Protein AF-A0A6M3LBB3-F1 (afdb_monomer)

Radius of gyration: 11.08 Å; Cα contacts (8 Å, |Δi|>4): 89; chains: 1; bounding box: 25×31×23 Å

Mean predicted aligned error: 5.42 Å

Nearest PDB structures (foldseek):
  2mwo-assembly1_A  TM=3.185E-01  e=3.929E+00  Homo sapiens
  1sg5-assembly1_A  TM=3.428E-01  e=5.002E+00  Escherichia coli
  1qgb-assembly1_A  TM=3.511E-01  e=8.110E+00  Homo sapiens
  3sd4-assembly1_A  TM=3.439E-01  e=6.766E+00  Homo sapiens
  6my0-assembly2_B  TM=3.187E-01  e=5.996E+00  Homo sapiens

Sequence (48 aa):
MIENEQVYECEGCKAMISEKNVGSIKVNGFYRLYCPFCQSEDIKVIEG

Structure (mmCIF, N/CA/C/O backbone):
data_AF-A0A6M3LBB3-F1
#
_entry.id   AF-A0A6M3LBB3-F1
#
loop_
_atom_site.group_PDB
_atom_site.id
_atom_site.type_symbol
_atom_site.label_atom_id
_atom_site.label_alt_id
_atom_site.label_comp_id
_atom_site.label_asym_id
_atom_site.label_entity_id
_atom_site.label_seq_id
_atom_site.pdbx_PDB_ins_code
_atom_site.Cartn_x
_atom_site.Cartn_y
_atom_site.Cartn_z
_atom_site.occupancy
_atom_site.B_iso_or_equiv
_atom_site.auth_seq_id
_atom_site.auth_comp_id
_atom_site.auth_asym_id
_atom_site.auth_atom_id
_atom_site.pdbx_PDB_model_num
ATOM 1 N N . MET A 1 1 ? -0.157 21.959 12.922 1.00 44.06 1 MET A N 1
ATOM 2 C CA . MET A 1 1 ? 0.093 21.546 11.528 1.00 44.06 1 MET A CA 1
ATOM 3 C C . MET A 1 1 ? -0.632 20.223 11.395 1.00 44.06 1 MET A C 1
ATOM 5 O O . MET A 1 1 ? -0.260 19.306 12.108 1.00 44.06 1 MET A O 1
ATOM 9 N N . ILE A 1 2 ? -1.767 20.176 10.698 1.00 51.38 2 ILE A N 1
ATOM 10 C CA . ILE A 1 2 ? -2.517 18.922 10.541 1.00 51.38 2 ILE A CA 1
ATOM 11 C C . ILE A 1 2 ? -1.862 18.229 9.350 1.00 51.38 2 ILE A C 1
ATOM 13 O O . ILE A 1 2 ? -2.020 18.680 8.220 1.00 51.38 2 ILE A O 1
ATOM 17 N N . GLU A 1 3 ? -1.013 17.242 9.621 1.00 56.47 3 GLU A N 1
ATOM 18 C CA . GLU A 1 3 ? -0.501 16.346 8.587 1.00 56.47 3 GLU A CA 1
ATOM 19 C C . GLU A 1 3 ? -1.693 15.515 8.100 1.00 56.47 3 GLU A C 1
ATOM 21 O O . GLU A 1 3 ? -2.256 14.738 8.869 1.00 56.47 3 GLU A O 1
ATOM 26 N N . ASN A 1 4 ? -2.131 15.737 6.857 1.00 61.62 4 ASN A N 1
ATOM 27 C CA . ASN A 1 4 ? -3.097 14.861 6.199 1.00 6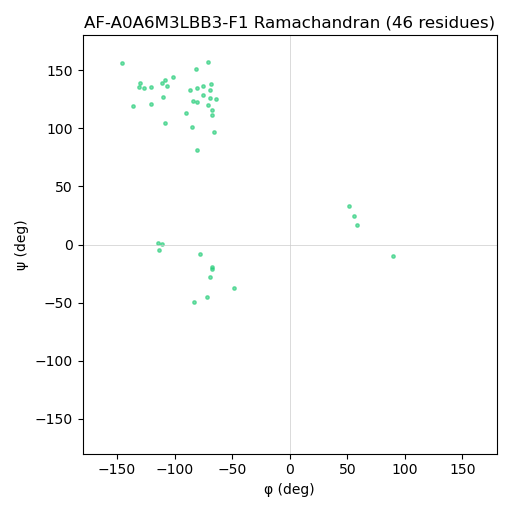1.62 4 ASN A CA 1
ATOM 28 C C . ASN A 1 4 ? -2.417 13.50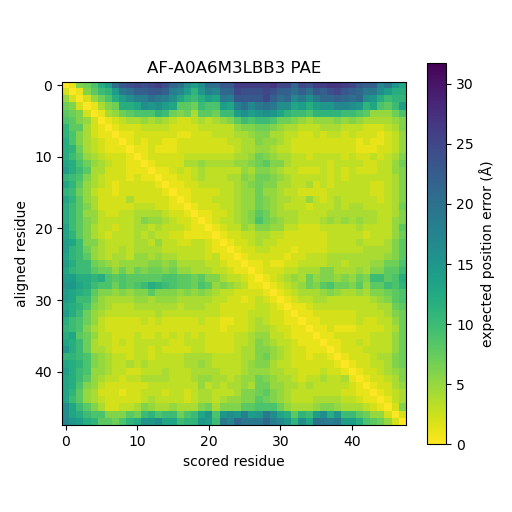4 6.004 1.00 61.62 4 ASN A C 1
ATOM 30 O O . ASN A 1 4 ? -1.616 13.334 5.087 1.00 61.62 4 ASN A O 1
ATOM 34 N N . GLU A 1 5 ? -2.673 12.569 6.919 1.00 73.62 5 GLU A N 1
ATOM 35 C CA . GLU A 1 5 ? -2.125 11.220 6.839 1.00 73.62 5 GLU A CA 1
ATOM 36 C C . GLU A 1 5 ? -2.748 10.514 5.631 1.00 73.62 5 GLU A C 1
ATOM 38 O O . GLU A 1 5 ? -3.959 10.306 5.575 1.00 73.62 5 GLU A O 1
ATOM 43 N N . GLN A 1 6 ? -1.919 10.180 4.642 1.00 84.50 6 GLN A N 1
ATOM 44 C CA . GLN A 1 6 ? -2.380 9.521 3.429 1.00 84.50 6 GLN A CA 1
ATOM 45 C C . GLN A 1 6 ? -2.807 8.085 3.763 1.00 84.50 6 GLN A C 1
ATOM 47 O O . GLN A 1 6 ? -2.040 7.313 4.351 1.00 84.50 6 GLN A O 1
ATOM 52 N N . VAL A 1 7 ? -4.037 7.719 3.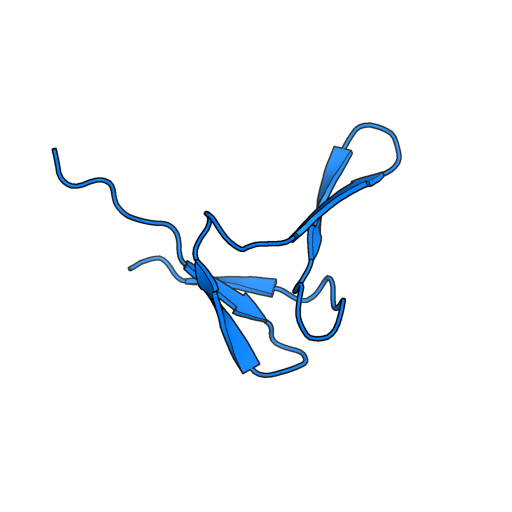404 1.00 89.62 7 VAL A N 1
ATOM 53 C CA . VAL A 1 7 ? -4.580 6.375 3.628 1.00 89.62 7 VAL A CA 1
ATOM 54 C C . VAL A 1 7 ? -4.674 5.645 2.294 1.00 89.62 7 VAL A C 1
ATOM 56 O O . VAL A 1 7 ? -4.992 6.224 1.259 1.00 89.62 7 VAL A O 1
ATOM 59 N N . TYR A 1 8 ? -4.378 4.355 2.313 1.00 90.88 8 TYR A N 1
ATOM 60 C CA . TYR A 1 8 ? -4.388 3.469 1.162 1.00 90.88 8 TYR A CA 1
ATOM 61 C C . TYR A 1 8 ? -5.382 2.338 1.424 1.00 90.88 8 TYR A C 1
ATOM 63 O O . TYR A 1 8 ? -5.386 1.749 2.499 1.00 90.88 8 TYR A O 1
ATOM 71 N N . GLU A 1 9 ? -6.209 1.989 0.451 1.00 92.12 9 GLU A N 1
ATOM 72 C CA . GLU A 1 9 ? -7.056 0.800 0.494 1.00 92.12 9 GLU A CA 1
ATOM 73 C C . GLU A 1 9 ? -6.547 -0.227 -0.502 1.00 92.12 9 GLU A C 1
ATOM 75 O O . GLU A 1 9 ? -6.379 0.063 -1.685 1.00 92.12 9 GLU A O 1
ATOM 80 N N . CYS A 1 10 ? -6.319 -1.449 -0.032 1.00 92.81 10 CYS A N 1
ATOM 81 C CA . CYS A 1 10 ? -6.023 -2.564 -0.913 1.00 92.81 10 CYS A CA 1
ATOM 82 C C . CYS A 1 10 ? -7.308 -3.122 -1.520 1.00 92.81 10 CYS A C 1
ATOM 84 O O . CYS A 1 10 ? -8.166 -3.612 -0.797 1.00 92.81 10 CYS A O 1
ATOM 86 N N . GLU A 1 11 ? -7.415 -3.163 -2.841 1.00 91.06 11 GLU A N 1
ATOM 87 C CA . GLU A 1 11 ? -8.575 -3.730 -3.537 1.00 91.06 11 GLU A CA 1
ATOM 88 C C . GLU A 1 11 ? -8.661 -5.257 -3.392 1.00 91.06 11 GLU A C 1
ATOM 90 O O . GLU A 1 11 ? -9.758 -5.814 -3.400 1.00 91.06 11 GLU A O 1
ATOM 95 N N . GLY A 1 12 ? -7.516 -5.929 -3.215 1.00 89.50 12 GLY A N 1
ATOM 96 C CA . GLY A 1 12 ? -7.433 -7.389 -3.120 1.00 89.50 12 GLY A CA 1
ATOM 97 C C . GLY A 1 12 ? -7.991 -7.958 -1.814 1.00 89.50 12 GLY A C 1
ATOM 98 O O . GLY A 1 12 ? -8.742 -8.929 -1.835 1.00 89.50 12 GLY A O 1
ATOM 99 N N . CYS A 1 13 ? -7.647 -7.354 -0.674 1.00 91.81 13 CYS A N 1
ATOM 100 C CA . CYS A 1 13 ? -8.128 -7.794 0.642 1.00 91.81 13 CYS A CA 1
ATOM 101 C C . CYS A 1 13 ? -9.041 -6.785 1.348 1.00 91.81 13 CYS A C 1
ATOM 103 O O . CYS A 1 13 ? -9.460 -7.044 2.475 1.00 91.81 13 CYS A O 1
ATOM 105 N N . LYS A 1 14 ? -9.334 -5.643 0.711 1.00 90.12 14 LYS A N 1
ATOM 106 C CA . LYS A 1 14 ? -10.132 -4.534 1.267 1.00 90.12 14 LYS A CA 1
ATOM 107 C C . LYS A 1 14 ? -9.591 -3.986 2.593 1.00 90.12 14 LYS A C 1
ATOM 109 O O . LYS A 1 14 ? -10.330 -3.409 3.383 1.00 90.12 14 LYS A O 1
ATOM 114 N N . ALA A 1 15 ? -8.291 -4.159 2.840 1.00 90.31 15 ALA A N 1
ATOM 115 C CA . ALA A 1 15 ? -7.626 -3.622 4.021 1.00 90.31 15 ALA A CA 1
ATOM 116 C C . ALA A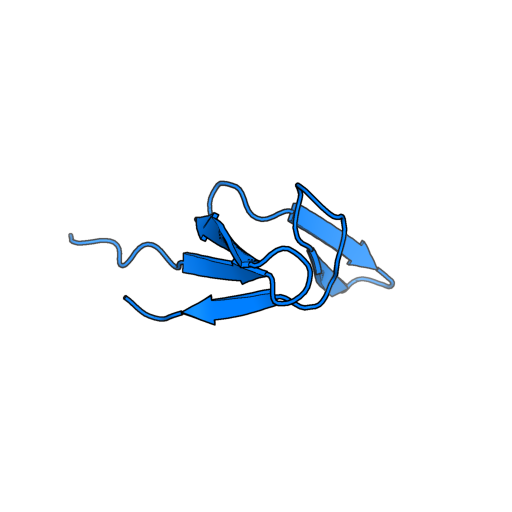 1 15 ? -7.290 -2.139 3.832 1.00 90.31 15 ALA A C 1
ATOM 118 O O . ALA A 1 15 ? -6.725 -1.760 2.804 1.00 90.31 15 ALA A O 1
ATOM 119 N N . MET A 1 16 ? -7.571 -1.333 4.855 1.00 90.62 16 MET A N 1
ATOM 120 C CA . MET A 1 16 ? -7.107 0.050 4.960 1.00 90.62 16 MET A CA 1
ATOM 121 C C . MET A 1 16 ? -5.719 0.086 5.602 1.00 90.62 16 MET A C 1
ATOM 123 O O . MET A 1 16 ? -5.460 -0.586 6.602 1.00 90.62 16 MET A O 1
ATOM 127 N N . ILE A 1 17 ? -4.814 0.850 5.006 1.00 90.75 17 ILE A N 1
ATOM 128 C CA . ILE A 1 17 ? -3.391 0.881 5.315 1.00 90.75 17 ILE A CA 1
ATOM 129 C C . ILE A 1 17 ? -2.962 2.347 5.350 1.00 90.75 17 ILE A C 1
ATOM 131 O O . ILE A 1 17 ? -3.059 3.046 4.349 1.00 90.75 17 ILE A O 1
ATOM 13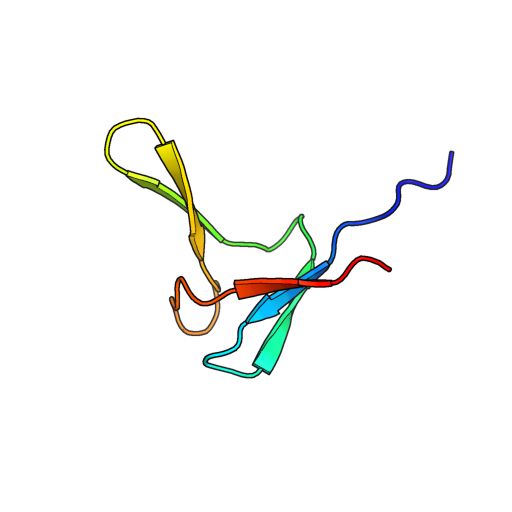5 N N . SER A 1 18 ? -2.474 2.832 6.486 1.00 88.94 18 SER A N 1
ATOM 136 C CA . SER A 1 18 ? -1.887 4.175 6.561 1.00 88.94 18 SER A CA 1
ATOM 137 C C . SER A 1 18 ? -0.546 4.229 5.827 1.00 88.94 18 SER A C 1
ATOM 139 O O . SER A 1 18 ? 0.153 3.218 5.742 1.00 88.94 18 SER A O 1
ATOM 141 N N . GLU A 1 19 ? -0.124 5.417 5.396 1.00 87.12 19 GLU A N 1
ATOM 142 C CA . GLU A 1 19 ? 1.192 5.656 4.783 1.00 87.12 19 GLU A CA 1
ATOM 143 C C . GLU A 1 19 ? 2.360 5.053 5.580 1.00 87.12 19 GLU A C 1
ATOM 145 O O . GLU A 1 19 ? 3.280 4.475 5.011 1.00 87.12 19 GLU A O 1
ATOM 150 N N . LYS A 1 20 ? 2.302 5.096 6.914 1.00 85.94 20 LYS A N 1
ATOM 151 C CA . LYS A 1 20 ? 3.348 4.531 7.786 1.00 85.94 20 LYS A CA 1
ATOM 152 C C . LYS A 1 20 ? 3.449 3.003 7.728 1.00 85.94 20 LYS A C 1
ATOM 154 O O . LYS A 1 20 ? 4.477 2.450 8.106 1.00 85.94 20 LYS A O 1
ATOM 159 N N . ASN A 1 21 ? 2.386 2.332 7.287 1.00 87.75 21 ASN A N 1
ATOM 160 C CA . ASN A 1 21 ? 2.265 0.876 7.260 1.00 87.75 21 ASN A CA 1
ATOM 161 C C . ASN A 1 21 ? 2.194 0.303 5.839 1.00 87.75 21 ASN A C 1
ATOM 163 O O . ASN A 1 21 ? 2.156 -0.918 5.693 1.00 87.75 21 ASN A O 1
ATOM 167 N N . VAL A 1 22 ? 2.153 1.134 4.792 1.00 89.50 22 VAL A N 1
ATOM 168 C CA . VAL A 1 22 ? 2.111 0.630 3.417 1.00 89.50 22 VAL A CA 1
ATOM 169 C C . VAL A 1 22 ? 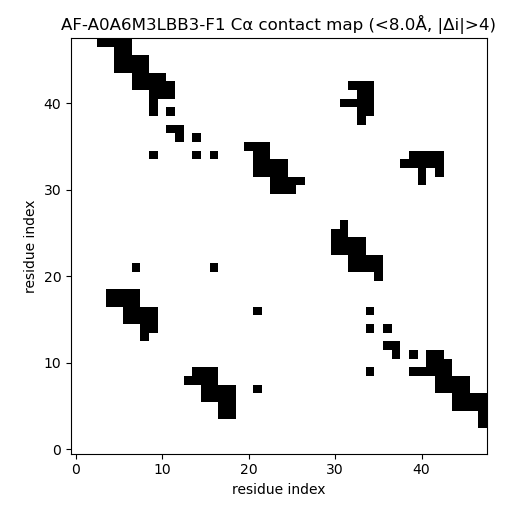3.442 -0.020 3.054 1.00 89.50 22 VAL A C 1
ATOM 171 O O . VAL A 1 22 ? 4.520 0.511 3.323 1.00 89.50 22 VAL A O 1
ATOM 174 N N . GLY A 1 23 ? 3.375 -1.210 2.457 1.00 91.06 23 GLY A N 1
ATOM 175 C CA . GLY A 1 23 ? 4.560 -1.883 1.956 1.00 91.06 23 GLY A CA 1
ATOM 176 C C . GLY A 1 23 ? 5.118 -1.112 0.767 1.00 91.06 23 GLY A C 1
ATOM 177 O O . GLY A 1 23 ? 4.365 -0.669 -0.097 1.00 91.06 23 GLY A O 1
ATOM 178 N N . SER A 1 24 ? 6.439 -0.960 0.694 1.00 91.06 24 SER A N 1
ATOM 179 C CA . SER A 1 24 ? 7.109 -0.425 -0.492 1.00 91.06 24 SER A CA 1
ATOM 180 C C . SER A 1 24 ? 8.272 -1.321 -0.900 1.00 91.06 24 SER A C 1
ATOM 182 O O . SER A 1 24 ? 9.030 -1.816 -0.064 1.00 91.06 24 SER A O 1
ATOM 184 N N . ILE A 1 25 ? 8.380 -1.597 -2.196 1.00 89.94 25 ILE A N 1
ATOM 185 C CA . ILE A 1 25 ? 9.446 -2.414 -2.775 1.00 89.94 25 ILE A CA 1
ATOM 186 C C . ILE A 1 25 ? 10.070 -1.679 -3.954 1.00 89.94 25 ILE A C 1
ATOM 188 O O . ILE A 1 25 ? 9.384 -1.044 -4.754 1.00 89.94 25 ILE A O 1
ATOM 192 N N . LYS A 1 26 ? 11.398 -1.751 -4.066 1.00 91.06 26 LYS A N 1
ATOM 193 C CA . LYS A 1 26 ? 12.139 -1.134 -5.164 1.00 91.06 26 LYS A CA 1
ATOM 194 C C . LYS A 1 26 ? 12.273 -2.123 -6.320 1.00 91.06 26 LYS A C 1
ATOM 196 O O . LYS A 1 26 ? 12.992 -3.111 -6.205 1.00 91.06 26 LYS A O 1
ATOM 201 N N . VAL A 1 27 ? 11.626 -1.832 -7.445 1.00 87.19 27 VAL A N 1
ATOM 202 C CA . V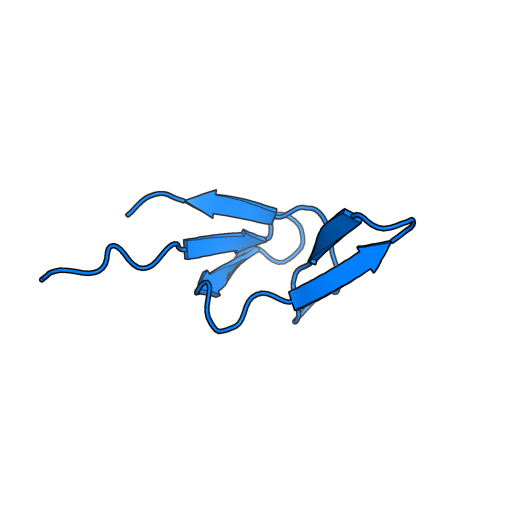AL A 1 27 ? 11.651 -2.650 -8.666 1.00 87.19 27 VAL A CA 1
ATOM 203 C C . VAL A 1 27 ? 12.195 -1.805 -9.812 1.00 87.19 27 VAL A C 1
ATOM 205 O O . VAL A 1 27 ? 11.644 -0.754 -10.131 1.00 87.19 27 VAL A O 1
ATOM 208 N N . ASN A 1 28 ? 13.299 -2.239 -10.429 1.00 88.50 28 ASN A N 1
ATOM 209 C CA . ASN A 1 28 ? 13.957 -1.529 -11.539 1.00 88.50 28 ASN A CA 1
ATOM 210 C C . ASN A 1 28 ? 14.258 -0.042 -11.254 1.00 88.50 28 ASN A C 1
ATOM 212 O O . ASN A 1 28 ? 14.198 0.795 -12.148 1.00 88.50 28 ASN A O 1
ATOM 216 N N . GLY A 1 29 ? 14.564 0.300 -9.999 1.00 91.00 29 GLY A N 1
ATOM 217 C CA . GLY A 1 29 ? 14.858 1.678 -9.588 1.00 91.00 29 GLY A CA 1
ATOM 218 C C . GLY A 1 29 ? 13.643 2.500 -9.148 1.00 91.00 29 GLY A C 1
ATOM 219 O O . GLY A 1 29 ? 13.843 3.551 -8.545 1.00 91.00 29 GLY A O 1
ATOM 220 N N . PHE A 1 30 ? 12.422 2.004 -9.354 1.00 87.31 30 PHE A N 1
ATOM 221 C CA . PHE A 1 30 ? 11.176 2.657 -8.945 1.00 87.31 30 PHE A CA 1
ATOM 222 C C . PHE A 1 30 ? 10.624 2.031 -7.666 1.00 87.31 30 PHE A C 1
ATOM 224 O O . PHE A 1 30 ? 10.724 0.819 -7.477 1.00 87.31 30 PHE A O 1
ATOM 231 N N . TYR A 1 31 ? 10.023 2.840 -6.795 1.00 87.81 31 TYR A N 1
ATOM 232 C CA . TYR A 1 31 ? 9.274 2.328 -5.651 1.00 87.81 31 TYR A CA 1
ATOM 233 C C . TYR A 1 31 ? 7.859 1.975 -6.096 1.00 87.81 31 TYR A C 1
ATOM 235 O O . TYR A 1 31 ? 7.145 2.817 -6.638 1.00 87.81 31 TYR A O 1
ATOM 243 N N . ARG A 1 32 ? 7.471 0.724 -5.870 1.00 88.75 32 ARG A N 1
ATOM 244 C CA . ARG A 1 32 ? 6.092 0.264 -5.982 1.00 88.75 32 ARG A CA 1
ATOM 245 C C . ARG A 1 32 ? 5.539 0.040 -4.593 1.00 88.75 32 ARG A C 1
ATOM 247 O O . ARG A 1 32 ? 6.225 -0.520 -3.736 1.00 88.75 32 ARG A O 1
ATOM 254 N N . LEU A 1 33 ? 4.313 0.485 -4.384 1.00 89.81 33 LEU A N 1
ATOM 255 C CA . LEU A 1 33 ? 3.593 0.194 -3.161 1.00 89.81 33 LEU A CA 1
ATOM 256 C C . LEU A 1 33 ? 2.990 -1.212 -3.271 1.00 89.81 33 LEU A C 1
ATOM 258 O O . LEU A 1 33 ? 2.633 -1.653 -4.364 1.00 89.81 33 LEU A O 1
ATOM 262 N N . TYR A 1 34 ? 2.826 -1.887 -2.138 1.00 92.38 34 TYR A N 1
ATOM 263 C CA . TYR A 1 34 ? 2.045 -3.116 -2.037 1.00 92.38 34 TYR A CA 1
ATOM 264 C C . TYR A 1 34 ? 1.331 -3.214 -0.684 1.00 92.38 34 TYR A C 1
ATOM 266 O O . TYR A 1 34 ? 1.737 -2.627 0.322 1.00 92.38 34 TYR A O 1
ATOM 274 N N . CYS A 1 35 ? 0.250 -3.985 -0.649 1.00 92.25 35 CYS A N 1
ATOM 275 C CA . CYS A 1 35 ? -0.465 -4.307 0.573 1.00 92.25 35 CYS A CA 1
ATOM 276 C C . CYS A 1 35 ? 0.371 -5.270 1.431 1.00 92.25 35 CYS A C 1
ATOM 278 O O . CYS A 1 35 ? 0.615 -6.395 0.997 1.00 92.25 35 CYS A O 1
ATOM 280 N N . PRO A 1 36 ? 0.758 -4.922 2.667 1.00 91.06 36 PRO A N 1
ATOM 281 C CA . PRO A 1 36 ? 1.566 -5.808 3.510 1.00 91.06 36 PRO A CA 1
ATOM 282 C C . PRO A 1 36 ? 0.815 -7.076 3.957 1.00 91.06 36 PRO A C 1
ATOM 284 O O . PRO A 1 36 ? 1.448 -8.059 4.327 1.00 91.06 36 PRO A O 1
ATOM 287 N N . PHE A 1 37 ? -0.522 -7.077 3.912 1.00 90.81 37 PHE A N 1
ATOM 288 C CA . PHE A 1 37 ? -1.348 -8.199 4.367 1.00 90.81 37 PHE A CA 1
ATOM 289 C C . PHE A 1 37 ? -1.500 -9.296 3.313 1.00 90.81 37 PHE A C 1
ATOM 291 O O . PHE A 1 37 ? -1.324 -10.472 3.613 1.00 90.81 37 PHE A O 1
ATOM 298 N N . CYS A 1 38 ? -1.849 -8.916 2.081 1.00 91.06 38 CYS A N 1
ATOM 299 C CA . CYS A 1 38 ? -2.101 -9.861 0.989 1.00 91.06 38 CYS A CA 1
ATOM 300 C C . CYS A 1 38 ? -1.046 -9.812 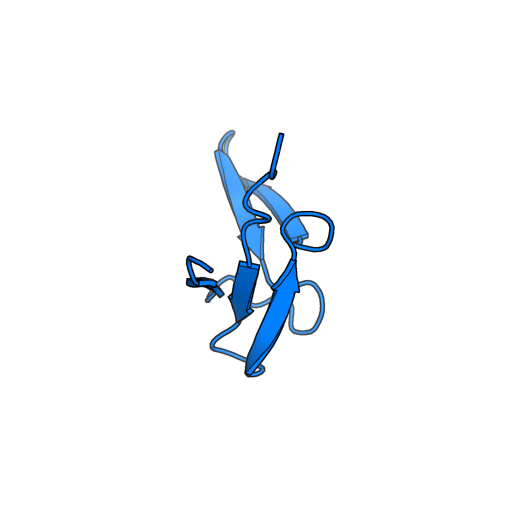-0.122 1.00 91.06 38 CYS A C 1
ATOM 302 O O . CYS A 1 38 ? -1.166 -10.544 -1.098 1.00 91.06 38 CYS A O 1
ATOM 304 N N . GLN A 1 39 ? -0.035 -8.947 0.015 1.00 89.50 39 GLN A N 1
ATOM 305 C CA . GLN A 1 39 ? 1.034 -8.710 -0.965 1.00 89.50 39 GLN A CA 1
ATOM 306 C C . GLN A 1 39 ? 0.544 -8.248 -2.346 1.00 89.50 39 GLN A C 1
ATOM 308 O O . GLN A 1 39 ? 1.298 -8.284 -3.312 1.00 89.50 39 GLN A O 1
ATOM 313 N N . SER A 1 40 ? -0.702 -7.775 -2.447 1.00 90.12 40 SER A N 1
ATOM 314 C CA . SER A 1 40 ? -1.244 -7.228 -3.690 1.00 90.12 40 SER A CA 1
ATOM 315 C C . SER A 1 40 ? -0.687 -5.833 -3.977 1.00 90.12 40 SER A C 1
ATOM 317 O O . SER A 1 40 ? -0.651 -4.984 -3.087 1.00 90.12 40 SER A O 1
ATOM 319 N N . GLU A 1 41 ? -0.305 -5.576 -5.227 1.00 88.88 41 GLU A N 1
ATOM 320 C CA . GLU A 1 41 ? 0.041 -4.237 -5.738 1.00 88.88 41 GLU A CA 1
ATOM 321 C C . GLU A 1 41 ? -1.215 -3.387 -6.027 1.00 88.88 41 GLU A C 1
ATOM 323 O O . GLU A 1 41 ? -1.108 -2.192 -6.294 1.00 88.88 41 GLU A O 1
ATOM 328 N N . ASP A 1 42 ? -2.409 -3.988 -5.956 1.00 90.25 42 ASP A N 1
ATOM 329 C CA . ASP A 1 42 ? -3.689 -3.322 -6.205 1.00 90.25 42 ASP A CA 1
ATOM 330 C C . ASP A 1 42 ? -4.127 -2.532 -4.959 1.00 90.25 42 ASP A C 1
ATOM 332 O O . ASP A 1 42 ? -4.865 -3.014 -4.092 1.00 90.25 42 ASP A O 1
ATOM 336 N N . ILE A 1 43 ? -3.563 -1.333 -4.823 1.00 90.19 43 ILE A N 1
ATOM 337 C CA . ILE A 1 43 ? -3.820 -0.384 -3.736 1.00 90.19 43 ILE A CA 1
ATOM 338 C C . ILE A 1 43 ? -4.199 0.972 -4.315 1.00 90.19 43 ILE A C 1
ATOM 340 O O . ILE A 1 43 ? -3.547 1.492 -5.221 1.00 90.19 43 ILE A O 1
ATOM 344 N N . LYS A 1 44 ? -5.244 1.563 -3.746 1.00 90.50 44 LYS A N 1
ATOM 345 C CA . LYS A 1 44 ? -5.774 2.876 -4.098 1.00 90.50 44 LYS A CA 1
ATOM 346 C C . LYS A 1 44 ? -5.523 3.851 -2.967 1.00 90.50 44 LYS A C 1
ATOM 348 O O . LYS A 1 44 ? -5.707 3.513 -1.806 1.00 90.50 44 LYS A O 1
ATOM 353 N N . VAL A 1 45 ? -5.134 5.071 -3.310 1.00 88.44 45 VAL A N 1
ATOM 354 C CA . VAL A 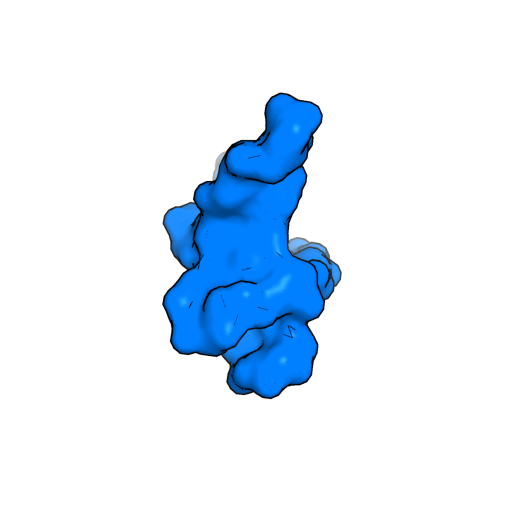1 45 ? -5.072 6.168 -2.343 1.00 88.44 45 VAL A CA 1
ATOM 355 C C . VAL A 1 45 ? -6.494 6.633 -2.059 1.00 88.44 45 VAL A C 1
ATOM 357 O O . VAL A 1 45 ? -7.246 6.921 -2.990 1.00 88.44 45 VAL A O 1
ATOM 360 N N . ILE A 1 46 ? -6.845 6.713 -0.782 1.00 85.62 46 ILE A N 1
ATOM 361 C CA . ILE A 1 46 ? -8.053 7.371 -0.305 1.00 85.62 46 ILE A CA 1
ATOM 362 C C . ILE A 1 46 ? -7.582 8.656 0.378 1.00 85.62 46 ILE A C 1
ATOM 364 O O . ILE A 1 46 ? -6.995 8.611 1.458 1.00 85.62 46 ILE A O 1
ATOM 368 N N . GLU A 1 47 ? -7.762 9.800 -0.284 1.00 69.25 47 GLU A N 1
ATOM 369 C CA . GLU A 1 47 ? -7.584 11.095 0.380 1.00 69.25 47 GLU A CA 1
ATOM 370 C C . GLU A 1 47 ? -8.640 11.221 1.487 1.00 69.25 47 GLU A C 1
ATOM 372 O O . GLU A 1 47 ? -9.831 11.015 1.234 1.00 69.25 47 GLU A O 1
ATOM 377 N N . GLY A 1 48 ? -8.179 11.485 2.713 1.00 53.50 48 GLY A N 1
ATOM 378 C CA . GLY A 1 48 ? -9.013 11.787 3.878 1.00 53.50 48 GLY A CA 1
ATOM 379 C C . GLY A 1 48 ? -9.248 13.280 4.035 1.00 53.50 48 GLY A C 1
ATOM 380 O O . GLY A 1 48 ? -8.310 14.050 3.728 1.00 53.50 48 GLY A O 1
#

Organism: NCBI:txid1070528

Solvent-accessible surface area (backbone atoms only — not comparable to full-atom values): 3044 Å² total; per-residue (Å²): 133,87,78,81,70,52,32,30,35,21,73,80,78,68,46,78,35,46,63,95,63,51,32,72,46,77,55,97,89,40,82,42,62,29,33,74,87,77,67,36,63,53,61,42,80,44,88,118

pLDDT: mean 85.16, std 11.71, range [44.06, 92.81]

Secondary structure (DSSP, 8-state):
------EEEETTT--EEEGGG-EEEEETTEEEEE-TTT--S-EEEE--

Foldseek 3Di:
DDPQFKWKAAPVVRDIATPVGWDWDQDPNDIQTAHPPPRHSRMDIDRD